Protein AF-A0A7W6S465-F1 (afdb_monomer_lite)

pLDDT: mean 86.1, std 12.65, range [44.75, 96.0]

Organism: NCBI:txid393664

InterPro domains:
  IPR007420 Protein of unknown function DUF465 [PF04325] (13-58)
  IPR038444 DUF465 superfamily [G3DSA:6.10.280.50] (3-61)

Foldseek 3Di:
DVVVLLVVLVVLLVVLVVVLVVLVVVLVVCVVVVHDPVVSVVSVVVSVVSVVVSVVSCCVNCVDDPD

Secondary structure (DSSP, 8-state):
-HHHHHHHHHHHHHHHHHHHHHHHHHHHHHHHTT--HHHHHHHHHHHHHHHHHHHHHHHHH-TTS--

Radius of gyration: 15.06 Å; chains: 1; bounding box: 31×16×42 Å

Structure (mmCIF, N/CA/C/O backbone):
data_AF-A0A7W6S465-F1
#
_entry.id   AF-A0A7W6S465-F1
#
loop_
_atom_site.group_PDB
_atom_site.id
_atom_site.type_symbol
_atom_site.label_atom_id
_atom_site.label_alt_id
_atom_site.label_comp_id
_atom_site.label_asym_id
_atom_site.label_entity_id
_atom_site.label_seq_id
_atom_site.pdbx_PDB_ins_code
_atom_site.Cartn_x
_atom_site.Cartn_y
_atom_site.Cartn_z
_atom_site.occupancy
_atom_site.B_iso_or_equiv
_atom_site.auth_seq_id
_atom_site.auth_comp_id
_atom_site.auth_asym_id
_atom_site.auth_atom_id
_atom_site.pdbx_PDB_model_num
ATOM 1 N N . MET A 1 1 ? -22.091 -0.762 21.591 1.00 59.88 1 MET A N 1
ATOM 2 C CA . MET A 1 1 ? -21.362 0.315 20.876 1.00 59.88 1 MET A CA 1
ATOM 3 C C . MET A 1 1 ? -19.976 -0.159 20.453 1.00 59.88 1 MET A C 1
ATOM 5 O O . MET A 1 1 ? -19.691 -0.046 19.274 1.00 59.88 1 MET A O 1
ATOM 9 N N . ALA A 1 2 ? -19.186 -0.782 21.339 1.00 63.38 2 ALA A N 1
ATOM 10 C CA . ALA A 1 2 ? -17.875 -1.355 20.995 1.00 63.38 2 ALA A CA 1
ATOM 11 C C . ALA A 1 2 ? -17.898 -2.358 19.816 1.00 63.38 2 ALA A C 1
ATOM 13 O O . ALA A 1 2 ? -17.019 -2.317 18.962 1.00 63.38 2 ALA A O 1
ATOM 14 N N . ASP A 1 3 ? -18.935 -3.196 19.703 1.00 68.62 3 ASP A N 1
ATOM 15 C CA . ASP A 1 3 ? -19.050 -4.155 18.588 1.00 68.62 3 ASP A CA 1
ATOM 16 C C . ASP A 1 3 ? -19.292 -3.489 17.223 1.00 68.62 3 ASP A C 1
ATOM 18 O O . ASP A 1 3 ? -18.850 -3.999 16.195 1.00 68.62 3 ASP A O 1
ATOM 22 N N . GLN A 1 4 ? -19.971 -2.335 17.208 1.00 73.31 4 GLN A N 1
ATOM 23 C CA . GLN A 1 4 ? -20.252 -1.585 15.981 1.00 73.31 4 GLN A CA 1
ATOM 24 C C . GLN A 1 4 ? -18.970 -0.948 15.438 1.00 73.31 4 GLN A C 1
ATOM 26 O O . GLN A 1 4 ? -18.664 -1.074 14.258 1.00 73.31 4 GLN A O 1
ATOM 31 N N . GLU A 1 5 ? -18.180 -0.347 16.326 1.00 75.50 5 GLU A N 1
ATOM 32 C CA . GLU A 1 5 ? -16.907 0.288 15.988 1.00 75.50 5 GLU A CA 1
ATOM 33 C C . GLU A 1 5 ? -15.878 -0.741 15.486 1.00 75.50 5 GLU A C 1
ATOM 35 O O . GLU A 1 5 ? -15.179 -0.508 14.499 1.00 75.50 5 GLU A O 1
ATOM 40 N N . GLN A 1 6 ? -15.858 -1.945 16.072 1.00 78.00 6 GLN A N 1
ATOM 41 C CA . GLN A 1 6 ? -15.046 -3.047 15.549 1.00 78.00 6 GLN A CA 1
ATOM 42 C C . GLN A 1 6 ? -15.516 -3.546 14.176 1.00 78.00 6 GLN A C 1
ATOM 44 O O . GLN A 1 6 ? -14.680 -3.868 13.325 1.00 78.00 6 GLN A O 1
ATOM 49 N N . ALA A 1 7 ? -1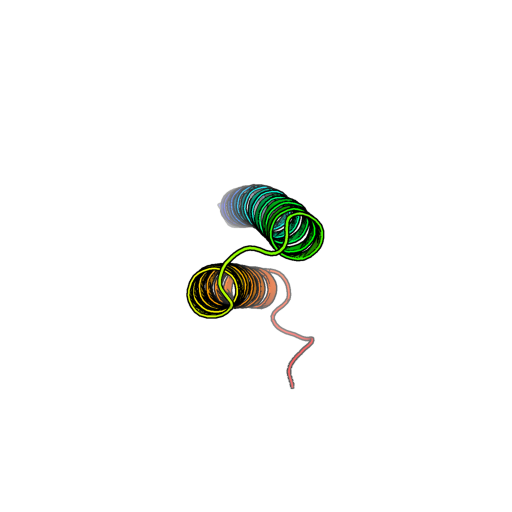6.827 -3.627 13.936 1.00 81.94 7 ALA A N 1
ATOM 50 C CA . ALA A 1 7 ? -17.365 -4.021 12.635 1.00 81.94 7 ALA A CA 1
ATOM 51 C C . ALA A 1 7 ? -17.018 -2.993 11.545 1.00 81.94 7 ALA A C 1
ATOM 53 O O . ALA A 1 7 ? -16.577 -3.374 10.456 1.00 81.94 7 ALA A O 1
ATOM 54 N N . ASP A 1 8 ? -17.133 -1.704 11.860 1.00 85.19 8 ASP A N 1
ATOM 55 C CA . ASP A 1 8 ? -16.804 -0.605 10.952 1.00 85.19 8 ASP A CA 1
ATOM 56 C C . ASP A 1 8 ? -15.305 -0.590 10.612 1.00 85.19 8 ASP A C 1
ATOM 58 O O . ASP A 1 8 ? -14.933 -0.492 9.438 1.00 85.19 8 ASP A O 1
ATOM 62 N N . ASN A 1 9 ? -14.438 -0.809 11.607 1.00 84.44 9 ASN A N 1
ATOM 63 C CA . ASN A 1 9 ? -12.991 -0.917 11.405 1.00 84.44 9 ASN A CA 1
ATOM 64 C C . ASN A 1 9 ? -12.613 -2.125 10.533 1.00 84.44 9 ASN A C 1
ATOM 66 O O . ASN A 1 9 ? -11.781 -2.002 9.632 1.00 84.44 9 ASN A O 1
ATOM 70 N N . ARG A 1 10 ? -13.262 -3.283 10.715 1.00 85.81 10 ARG A N 1
ATOM 71 C CA . ARG A 1 10 ? -13.050 -4.461 9.851 1.00 85.81 10 ARG A CA 1
ATOM 72 C C . ARG A 1 10 ? -13.487 -4.212 8.407 1.00 85.81 10 ARG A C 1
ATOM 74 O O . ARG A 1 10 ? -12.799 -4.640 7.480 1.00 85.81 10 ARG A O 1
ATOM 81 N N . LEU A 1 11 ? -14.600 -3.508 8.198 1.00 89.12 11 LEU A N 1
ATOM 82 C CA . LEU A 1 11 ? -15.059 -3.128 6.858 1.00 89.12 11 LEU A CA 1
ATOM 83 C C . LEU A 1 11 ? -14.108 -2.128 6.192 1.00 89.12 11 LEU A C 1
ATOM 85 O O . LEU A 1 11 ? -13.800 -2.266 5.006 1.00 89.12 11 LEU A O 1
ATOM 89 N N . ALA A 1 12 ? -13.625 -1.135 6.941 1.00 88.44 12 ALA A N 1
ATOM 90 C CA . ALA A 1 12 ? -12.628 -0.186 6.457 1.00 88.44 12 ALA A CA 1
ATOM 91 C C . ALA A 1 12 ? -11.318 -0.896 6.080 1.00 88.44 12 ALA A C 1
ATOM 93 O O . ALA A 1 12 ? -10.778 -0.653 5.000 1.00 88.44 12 ALA A O 1
ATOM 94 N N . LEU A 1 13 ? -10.862 -1.837 6.913 1.00 90.19 13 LEU A N 1
ATOM 95 C CA . LEU A 1 13 ? -9.695 -2.669 6.637 1.00 90.19 13 LEU A CA 1
ATOM 96 C C . LEU A 1 13 ? -9.861 -3.472 5.341 1.00 90.19 13 LEU A C 1
ATOM 98 O O . LEU A 1 13 ? -8.963 -3.481 4.503 1.00 90.19 13 LEU A O 1
ATOM 102 N N . ALA A 1 14 ? -11.011 -4.125 5.154 1.00 91.06 14 ALA A N 1
ATOM 103 C CA . ALA A 1 14 ? -11.290 -4.910 3.954 1.00 91.06 14 ALA A CA 1
ATOM 104 C C . ALA A 1 14 ? -11.250 -4.047 2.681 1.00 91.06 14 ALA A C 1
ATOM 106 O O . ALA A 1 14 ? -10.663 -4.452 1.678 1.00 91.06 14 ALA A O 1
ATOM 107 N N . LYS A 1 15 ? -11.804 -2.828 2.734 1.00 92.88 15 LYS A N 1
ATOM 108 C CA . LYS A 1 15 ? -11.735 -1.867 1.622 1.00 92.88 15 LYS A CA 1
ATOM 109 C C . LYS A 1 15 ? -10.300 -1.444 1.315 1.00 92.88 15 LYS A C 1
ATOM 111 O O . LYS A 1 15 ? -9.906 -1.456 0.154 1.00 92.88 15 LYS A O 1
ATOM 116 N N . LEU A 1 16 ? -9.514 -1.107 2.339 1.00 92.00 16 LEU A N 1
ATOM 117 C CA . LEU A 1 16 ? -8.113 -0.717 2.156 1.00 92.00 16 LEU A CA 1
ATOM 118 C C . LEU A 1 16 ? -7.256 -1.875 1.627 1.00 92.00 16 LEU A C 1
ATOM 120 O O . LEU A 1 16 ? -6.373 -1.643 0.806 1.00 92.00 16 LEU A O 1
ATOM 124 N N . ARG A 1 17 ? -7.535 -3.118 2.046 1.00 92.06 17 ARG A N 1
ATOM 125 C CA . ARG A 1 17 ? -6.889 -4.324 1.503 1.00 92.06 17 ARG A CA 1
ATOM 126 C C . ARG A 1 17 ? -7.153 -4.476 0.011 1.00 92.06 17 ARG A C 1
ATOM 128 O O . ARG A 1 17 ? -6.199 -4.643 -0.743 1.00 92.06 17 ARG A O 1
ATOM 135 N N . GLN A 1 18 ? -8.413 -4.350 -0.406 1.00 94.31 18 GLN A N 1
ATOM 136 C CA . GLN A 1 18 ? -8.7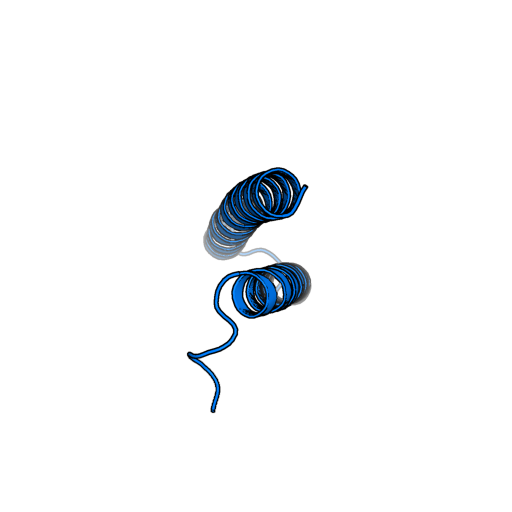75 -4.396 -1.823 1.00 94.31 18 GLN A CA 1
ATOM 137 C C . GLN A 1 18 ? -8.056 -3.295 -2.611 1.00 94.31 18 GLN A C 1
ATOM 139 O O . GLN A 1 18 ? -7.421 -3.567 -3.624 1.00 94.31 18 GLN A O 1
ATOM 144 N N . GLU A 1 19 ? -8.078 -2.060 -2.101 1.00 94.06 19 GLU A N 1
ATOM 145 C CA . GLU A 1 19 ? -7.410 -0.934 -2.754 1.00 94.06 19 GLU A CA 1
ATOM 146 C C . GLU A 1 19 ? -5.891 -1.172 -2.871 1.00 94.06 19 GLU A C 1
ATOM 148 O O . GLU A 1 19 ? -5.285 -0.905 -3.908 1.00 94.06 19 GLU A O 1
ATOM 153 N N . HIS A 1 20 ? -5.260 -1.729 -1.834 1.00 93.94 20 HIS A N 1
ATOM 154 C CA . HIS A 1 20 ? -3.843 -2.090 -1.848 1.00 93.94 20 HIS A CA 1
ATOM 155 C C . HIS A 1 20 ? -3.509 -3.153 -2.911 1.00 93.94 20 HIS A C 1
ATOM 157 O O . HIS A 1 20 ? -2.482 -3.027 -3.588 1.00 93.94 20 HIS A O 1
ATOM 163 N N . GLU A 1 21 ? -4.353 -4.176 -3.073 1.00 93.75 21 GLU A N 1
ATOM 164 C CA . GLU A 1 21 ? -4.212 -5.181 -4.136 1.00 93.75 21 GLU A CA 1
ATOM 165 C C . GLU A 1 21 ? -4.359 -4.559 -5.528 1.00 93.75 21 GLU A C 1
ATOM 167 O O . GLU A 1 21 ? -3.538 -4.829 -6.410 1.00 93.75 21 GLU A O 1
ATOM 172 N N . ASP A 1 22 ? -5.320 -3.651 -5.708 1.00 94.88 22 ASP A N 1
ATOM 173 C CA . ASP A 1 22 ? -5.527 -2.936 -6.969 1.00 94.88 22 ASP A CA 1
ATOM 174 C C . ASP A 1 22 ? -4.297 -2.092 -7.345 1.00 94.88 22 ASP A C 1
ATOM 176 O O . ASP A 1 22 ? -3.842 -2.108 -8.495 1.00 94.88 22 ASP A O 1
ATOM 180 N N . TYR A 1 23 ? -3.693 -1.396 -6.372 1.00 94.38 23 TYR A N 1
ATOM 181 C CA . TYR A 1 23 ? -2.434 -0.679 -6.597 1.00 94.38 23 TYR A CA 1
ATOM 182 C C . TYR A 1 23 ? -1.298 -1.622 -6.987 1.00 94.38 23 TYR A C 1
ATOM 184 O O . TYR A 1 23 ? -0.469 -1.252 -7.821 1.00 94.38 23 TYR A O 1
ATOM 192 N N . ASP A 1 24 ? -1.237 -2.823 -6.413 1.00 95.00 24 ASP A N 1
ATOM 193 C CA . ASP A 1 24 ? -0.197 -3.791 -6.747 1.00 95.00 24 ASP A CA 1
ATOM 194 C C . ASP A 1 24 ? -0.359 -4.342 -8.165 1.00 95.00 24 ASP A C 1
ATOM 196 O O . ASP A 1 24 ? 0.601 -4.388 -8.940 1.00 95.00 24 ASP A O 1
ATOM 200 N N . ALA A 1 25 ? -1.591 -4.684 -8.544 1.00 96.00 25 ALA A N 1
ATOM 201 C CA . ALA A 1 25 ? -1.931 -5.085 -9.902 1.00 96.00 25 ALA A CA 1
ATOM 202 C C . ALA A 1 25 ? -1.585 -3.977 -10.910 1.00 96.00 25 ALA A C 1
ATOM 204 O O . ALA A 1 25 ? -0.927 -4.241 -11.922 1.00 96.00 25 ALA A O 1
ATOM 205 N N . ALA A 1 26 ? -1.934 -2.724 -10.601 1.00 94.75 26 ALA A N 1
ATOM 206 C CA . ALA A 1 26 ? -1.603 -1.571 -11.432 1.00 94.75 26 ALA A CA 1
ATOM 207 C C . ALA A 1 26 ? -0.085 -1.369 -11.565 1.00 94.75 26 ALA A C 1
ATOM 209 O O . ALA A 1 26 ? 0.410 -1.161 -12.674 1.00 94.75 26 ALA A O 1
ATOM 210 N N . ILE A 1 27 ? 0.674 -1.456 -10.465 1.00 94.56 27 ILE A N 1
ATOM 211 C CA . ILE A 1 27 ? 2.144 -1.357 -10.468 1.00 94.56 27 ILE A CA 1
ATOM 212 C C . ILE A 1 27 ? 2.759 -2.449 -11.341 1.00 94.56 27 ILE A C 1
ATOM 214 O O . ILE A 1 27 ? 3.597 -2.141 -12.189 1.00 94.56 27 ILE A O 1
ATOM 218 N N . ASN A 1 28 ? 2.317 -3.696 -11.190 1.00 95.81 28 ASN A N 1
ATOM 219 C CA . ASN A 1 28 ? 2.799 -4.809 -12.002 1.00 95.81 28 ASN A CA 1
ATOM 220 C C . ASN A 1 28 ? 2.477 -4.617 -13.490 1.00 95.81 28 ASN A C 1
ATOM 222 O O . ASN A 1 28 ? 3.335 -4.865 -14.337 1.00 95.81 28 ASN A O 1
ATOM 226 N N . ALA A 1 29 ? 1.282 -4.124 -13.822 1.00 95.44 29 ALA A N 1
ATOM 227 C CA . ALA A 1 29 ? 0.918 -3.790 -15.196 1.00 95.44 29 ALA A CA 1
ATOM 228 C C . ALA A 1 29 ? 1.798 -2.662 -15.764 1.00 95.44 29 ALA A C 1
ATOM 230 O O . ALA A 1 29 ? 2.333 -2.797 -16.862 1.00 95.44 29 ALA A O 1
ATOM 231 N N . MET A 1 30 ? 2.023 -1.587 -15.001 1.00 93.75 30 MET A N 1
ATOM 232 C CA . MET A 1 30 ? 2.904 -0.484 -15.407 1.00 93.75 30 MET A CA 1
ATOM 233 C C . MET A 1 30 ? 4.341 -0.951 -15.649 1.00 93.75 30 MET A C 1
ATOM 235 O O . MET A 1 30 ? 4.965 -0.503 -16.607 1.00 93.75 30 MET A O 1
ATOM 239 N N . ILE A 1 31 ? 4.858 -1.859 -14.817 1.00 93.94 31 ILE A N 1
ATOM 240 C CA . ILE A 1 31 ? 6.193 -2.441 -14.999 1.00 93.94 31 ILE A CA 1
ATOM 241 C C . ILE A 1 31 ? 6.238 -3.285 -16.278 1.00 93.94 31 ILE A C 1
ATOM 243 O O . ILE A 1 31 ? 7.156 -3.117 -17.076 1.00 93.94 31 ILE A O 1
ATOM 247 N N . LYS A 1 32 ? 5.234 -4.141 -16.515 1.00 94.94 32 LYS A N 1
ATOM 248 C CA . LYS A 1 32 ? 5.155 -4.986 -17.723 1.00 94.94 32 LYS A CA 1
ATOM 249 C C . LYS A 1 32 ? 5.091 -4.176 -19.019 1.00 94.94 32 LYS A C 1
ATOM 251 O O . LYS A 1 32 ? 5.672 -4.585 -20.015 1.00 94.94 32 LYS A O 1
ATOM 256 N N . VAL A 1 33 ? 4.397 -3.040 -19.002 1.00 94.44 33 VAL A N 1
ATOM 257 C CA . VAL A 1 33 ? 4.271 -2.137 -20.161 1.00 94.44 33 VAL A CA 1
ATOM 258 C C . VAL A 1 33 ? 5.518 -1.251 -20.338 1.00 94.44 33 VAL A C 1
ATOM 260 O O . VAL A 1 33 ? 5.648 -0.575 -21.353 1.00 94.44 33 VAL A O 1
ATOM 263 N N . GLY A 1 34 ? 6.457 -1.249 -19.383 1.00 92.00 34 GLY A N 1
ATOM 264 C CA . GLY A 1 34 ? 7.646 -0.394 -19.439 1.00 92.00 34 GLY A CA 1
ATOM 265 C C . GLY A 1 34 ? 7.327 1.082 -19.188 1.00 92.00 34 GLY A C 1
ATOM 266 O O . GLY A 1 34 ? 7.883 1.965 -19.836 1.00 92.00 34 GLY A O 1
ATOM 267 N N . CYS A 1 35 ? 6.392 1.365 -18.276 1.00 92.19 35 CYS A N 1
ATOM 268 C CA . CYS A 1 35 ? 6.053 2.732 -17.889 1.00 92.19 35 CYS A CA 1
ATOM 269 C C . CYS A 1 35 ? 7.223 3.425 -17.168 1.00 92.19 35 CYS A C 1
ATOM 271 O O . CYS A 1 35 ? 8.094 2.780 -16.587 1.00 92.19 35 CYS A O 1
ATOM 273 N N . ASP A 1 36 ? 7.197 4.756 -17.157 1.00 93.62 36 ASP A N 1
ATOM 274 C CA . ASP A 1 36 ? 8.207 5.589 -16.507 1.00 93.62 36 ASP A CA 1
ATOM 275 C C . ASP A 1 36 ? 8.392 5.224 -15.018 1.00 93.62 36 ASP A C 1
ATOM 277 O O . ASP A 1 36 ? 7.427 5.105 -14.248 1.00 93.62 36 ASP A O 1
ATOM 281 N N . ALA A 1 37 ? 9.654 5.101 -14.602 1.00 91.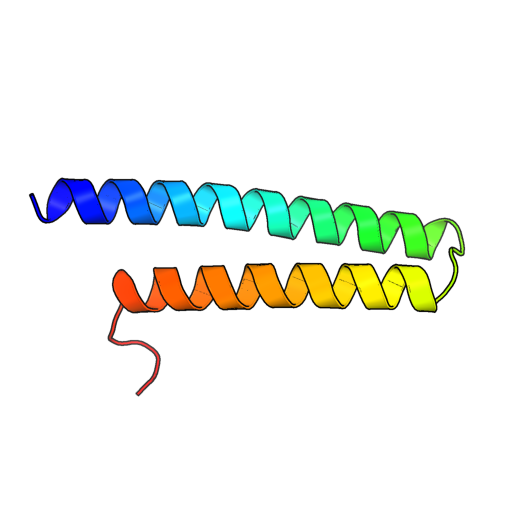25 37 ALA A N 1
ATOM 282 C CA . ALA A 1 37 ? 10.055 4.794 -13.237 1.00 91.25 37 ALA A CA 1
ATOM 283 C C . ALA A 1 37 ? 9.465 5.785 -12.220 1.00 91.25 37 ALA A C 1
ATOM 285 O O . ALA A 1 37 ? 9.059 5.370 -11.132 1.00 91.25 37 ALA A O 1
ATOM 286 N N . LEU A 1 38 ? 9.329 7.070 -12.576 1.00 94.62 38 LEU A N 1
ATOM 287 C CA . LEU A 1 38 ? 8.716 8.074 -11.697 1.00 94.62 38 LEU A CA 1
ATOM 288 C C . LEU A 1 38 ? 7.229 7.795 -11.436 1.00 94.62 38 LEU A C 1
ATOM 290 O O . LEU A 1 38 ? 6.749 7.985 -10.314 1.00 94.62 38 LEU A O 1
ATOM 294 N N . ARG A 1 39 ? 6.481 7.319 -12.440 1.00 92.88 39 ARG A N 1
ATOM 295 C CA . ARG A 1 39 ? 5.067 6.940 -12.266 1.00 92.88 39 ARG A CA 1
ATOM 296 C C . ARG A 1 39 ? 4.937 5.712 -11.376 1.00 92.88 39 ARG A C 1
ATOM 298 O O . ARG A 1 39 ? 4.136 5.725 -10.441 1.00 92.88 39 ARG A O 1
ATOM 305 N N . VAL A 1 40 ? 5.771 4.700 -11.609 1.00 94.06 40 VAL A N 1
ATOM 306 C CA . VAL A 1 40 ? 5.825 3.490 -10.777 1.00 94.06 40 VAL A CA 1
ATOM 307 C C . VAL A 1 40 ? 6.167 3.845 -9.324 1.00 94.06 40 VAL A C 1
ATOM 309 O O . VAL A 1 40 ? 5.497 3.376 -8.405 1.00 94.06 40 VAL A O 1
ATOM 312 N N . GLN A 1 41 ? 7.146 4.726 -9.092 1.00 94.31 41 GLN A N 1
ATOM 313 C CA . GLN A 1 41 ? 7.510 5.196 -7.749 1.00 94.31 41 GLN A CA 1
ATOM 314 C C . GLN A 1 41 ? 6.367 5.941 -7.050 1.00 94.31 41 GLN A C 1
ATOM 316 O O . GLN A 1 41 ? 6.093 5.679 -5.878 1.00 94.31 41 GLN A O 1
ATOM 321 N N . ARG A 1 42 ? 5.654 6.832 -7.754 1.00 95.12 42 ARG A N 1
ATOM 322 C CA . ARG A 1 42 ? 4.481 7.526 -7.189 1.00 95.12 42 ARG A CA 1
ATOM 323 C C . ARG A 1 42 ? 3.393 6.543 -6.763 1.00 95.12 42 ARG A C 1
ATOM 325 O O . ARG A 1 42 ? 2.798 6.718 -5.703 1.00 95.12 42 ARG A O 1
ATOM 332 N N . MET A 1 43 ? 3.157 5.504 -7.559 1.00 93.69 43 MET A N 1
ATOM 333 C CA . MET A 1 43 ? 2.145 4.485 -7.270 1.00 93.69 43 MET A CA 1
ATOM 334 C C . MET A 1 43 ? 2.568 3.602 -6.092 1.00 93.69 43 MET A C 1
ATOM 336 O O . MET A 1 43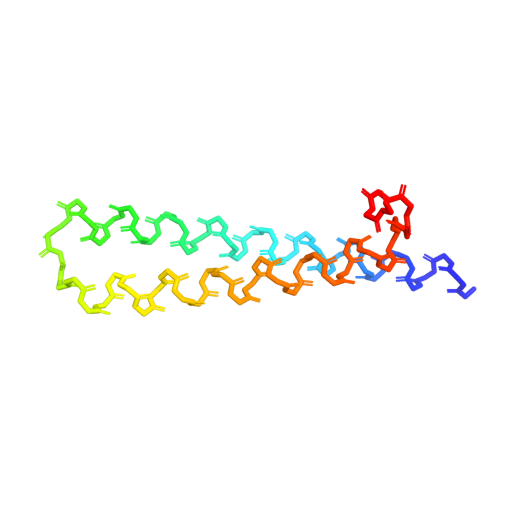 ? 1.764 3.367 -5.195 1.00 93.69 43 MET A O 1
ATOM 340 N N . LYS A 1 44 ? 3.852 3.234 -5.998 1.00 93.81 44 LYS A N 1
ATOM 341 C CA . LYS A 1 44 ? 4.415 2.568 -4.810 1.00 93.81 44 LYS A CA 1
ATOM 342 C C . LYS A 1 44 ? 4.272 3.415 -3.542 1.00 93.81 44 LYS A C 1
ATOM 344 O O . LYS A 1 44 ? 3.926 2.878 -2.497 1.00 93.81 44 LYS A O 1
ATOM 349 N N . LYS A 1 45 ? 4.477 4.735 -3.628 1.00 94.88 45 LYS A N 1
ATOM 350 C CA . LYS A 1 45 ? 4.274 5.647 -2.489 1.00 94.88 45 LYS A CA 1
ATOM 351 C C . LYS A 1 45 ? 2.809 5.685 -2.039 1.00 94.88 45 LYS A C 1
ATOM 353 O O . LYS A 1 45 ? 2.547 5.676 -0.842 1.00 94.88 45 LYS A O 1
ATOM 358 N N . LYS A 1 46 ? 1.858 5.691 -2.981 1.00 94.25 46 LYS A N 1
ATOM 359 C CA . LYS A 1 46 ? 0.422 5.583 -2.664 1.00 94.25 46 LYS A CA 1
ATOM 360 C C . LYS A 1 46 ? 0.083 4.241 -2.009 1.00 94.25 46 LYS A C 1
ATOM 362 O O . LYS A 1 46 ? -0.588 4.236 -0.984 1.00 94.25 46 LYS A O 1
ATOM 367 N N . LYS A 1 47 ? 0.611 3.135 -2.548 1.00 92.56 47 LYS A N 1
ATOM 368 C CA . LYS A 1 47 ? 0.473 1.789 -1.968 1.00 92.56 47 LYS A CA 1
ATOM 369 C C . LYS A 1 47 ? 0.982 1.744 -0.521 1.00 92.56 47 LYS A C 1
ATOM 371 O O . LYS A 1 47 ? 0.303 1.198 0.341 1.00 92.56 47 LYS A O 1
ATOM 376 N N . LEU A 1 48 ? 2.133 2.364 -0.243 1.00 94.12 48 LEU A N 1
ATOM 377 C CA . LEU A 1 48 ? 2.687 2.454 1.111 1.00 94.12 48 LEU A CA 1
ATOM 378 C C . LEU A 1 48 ? 1.752 3.214 2.063 1.00 94.12 48 LEU A C 1
ATOM 380 O O . LEU A 1 48 ? 1.446 2.705 3.129 1.00 94.12 48 LEU A O 1
ATOM 384 N N . ALA A 1 49 ? 1.212 4.361 1.645 1.00 93.12 49 ALA A N 1
ATOM 385 C CA . ALA A 1 49 ? 0.281 5.127 2.477 1.00 93.12 49 ALA A CA 1
ATOM 386 C C . ALA A 1 49 ? -1.011 4.355 2.818 1.00 93.12 49 ALA A C 1
ATOM 388 O O . ALA A 1 49 ? -1.591 4.561 3.881 1.00 93.12 49 ALA A O 1
ATOM 389 N N . ILE A 1 50 ? -1.480 3.475 1.926 1.00 92.38 50 ILE A N 1
ATOM 390 C CA . ILE A 1 50 ? -2.628 2.593 2.199 1.00 92.38 50 ILE A CA 1
ATOM 391 C C . ILE A 1 50 ? -2.246 1.518 3.209 1.00 92.38 50 ILE A C 1
ATOM 393 O O . ILE A 1 50 ? -3.002 1.282 4.147 1.00 92.38 50 ILE A O 1
ATOM 397 N N . LYS A 1 51 ? -1.058 0.922 3.060 1.00 89.75 51 LYS A N 1
ATOM 398 C CA . LYS A 1 51 ? -0.523 -0.028 4.038 1.00 89.75 51 LYS A CA 1
ATOM 399 C C . LYS A 1 51 ? -0.411 0.609 5.427 1.00 89.75 51 LYS A C 1
ATOM 401 O O . LYS A 1 51 ? -0.871 0.009 6.387 1.00 89.75 51 LYS A O 1
ATOM 406 N N . ASP A 1 52 ? 0.107 1.833 5.522 1.00 92.19 52 ASP A N 1
ATOM 407 C CA . ASP A 1 52 ? 0.237 2.545 6.800 1.00 92.19 52 ASP A CA 1
ATOM 408 C C . ASP A 1 52 ? -1.135 2.771 7.459 1.00 92.19 52 ASP A C 1
ATOM 410 O O . ASP A 1 52 ? -1.300 2.552 8.657 1.00 92.19 52 ASP A O 1
ATOM 414 N N . LYS A 1 53 ? -2.155 3.142 6.670 1.00 90.62 53 LYS A N 1
ATOM 415 C CA . LYS A 1 53 ? -3.540 3.263 7.157 1.00 90.62 53 LYS A CA 1
ATOM 416 C C . LYS A 1 53 ? -4.124 1.928 7.607 1.00 90.62 53 LYS A C 1
ATOM 418 O O . LYS A 1 53 ? -4.847 1.894 8.595 1.00 90.62 53 LYS A O 1
ATOM 423 N N . MET A 1 54 ? -3.837 0.842 6.887 1.00 89.25 54 MET A N 1
ATOM 424 C CA . MET A 1 54 ? -4.264 -0.495 7.299 1.00 89.25 54 MET A CA 1
ATOM 425 C C . MET A 1 54 ? -3.652 -0.858 8.645 1.00 89.25 54 MET A C 1
ATOM 427 O O . MET A 1 54 ? -4.393 -1.255 9.530 1.00 89.25 54 MET A O 1
ATOM 431 N N . THR A 1 55 ? -2.345 -0.652 8.819 1.00 88.19 55 THR A N 1
ATOM 432 C CA . THR A 1 55 ? -1.651 -0.922 10.083 1.00 88.19 55 THR A CA 1
ATOM 433 C C . THR A 1 55 ? -2.245 -0.112 11.232 1.00 88.19 55 THR A C 1
ATOM 435 O O . THR A 1 55 ? -2.547 -0.686 12.265 1.00 88.19 55 THR A O 1
ATOM 438 N N . GLN A 1 56 ? -2.560 1.173 11.033 1.00 87.88 56 GLN A N 1
ATOM 439 C CA . GLN A 1 56 ? -3.235 1.980 12.062 1.00 87.88 56 GLN A CA 1
ATOM 440 C C . GLN A 1 56 ? -4.603 1.423 12.483 1.00 87.88 56 GLN A C 1
ATOM 442 O O . GLN A 1 56 ? -4.978 1.536 13.647 1.00 87.88 56 GLN A O 1
ATOM 447 N N . ILE A 1 57 ? -5.367 0.855 11.547 1.00 86.44 57 ILE A N 1
ATOM 448 C CA . ILE A 1 57 ? -6.663 0.230 11.847 1.00 86.44 57 ILE A CA 1
ATOM 449 C C . ILE A 1 57 ? -6.462 -1.155 12.474 1.00 86.44 57 ILE A C 1
ATOM 451 O O . ILE A 1 57 ? -7.196 -1.515 13.390 1.00 86.44 57 ILE A O 1
ATOM 455 N N . GLU A 1 58 ? -5.470 -1.926 12.024 1.00 84.19 58 GLU A N 1
ATOM 456 C CA . GLU A 1 58 ? -5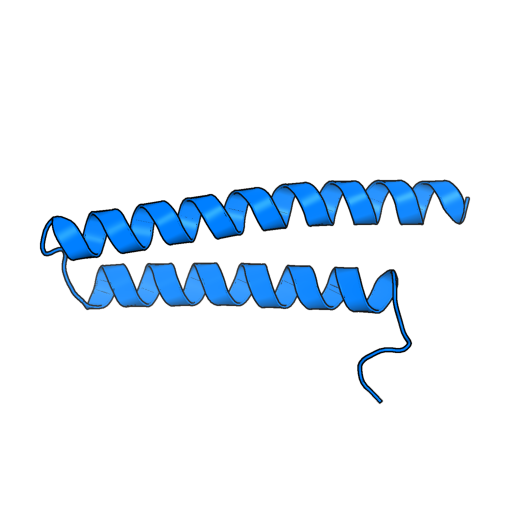.108 -3.211 12.634 1.00 84.19 58 GLU A CA 1
ATOM 457 C C . GLU A 1 58 ? -4.664 -3.020 14.083 1.00 84.19 58 GLU A C 1
ATOM 459 O O . GLU A 1 58 ? -5.164 -3.747 14.932 1.00 84.19 58 GLU A O 1
ATOM 464 N N . ASP A 1 59 ? -3.864 -1.999 14.389 1.00 83.00 59 ASP A N 1
ATOM 465 C CA . ASP A 1 59 ? -3.438 -1.660 15.753 1.00 83.00 59 ASP A CA 1
ATOM 466 C C . ASP A 1 59 ? -4.627 -1.287 16.657 1.00 83.00 59 ASP A C 1
ATOM 468 O O . ASP A 1 59 ? -4.632 -1.586 17.848 1.00 83.00 59 ASP A O 1
ATOM 472 N N . GLN A 1 60 ? -5.679 -0.675 16.102 1.00 78.62 60 GLN A N 1
ATOM 473 C CA . GLN A 1 60 ? -6.911 -0.380 16.848 1.00 78.62 60 GLN A CA 1
ATOM 474 C C . GLN A 1 60 ? -7.767 -1.629 17.108 1.00 78.62 60 GLN A C 1
ATOM 476 O O . GLN A 1 60 ? -8.513 -1.670 18.087 1.00 78.62 60 GLN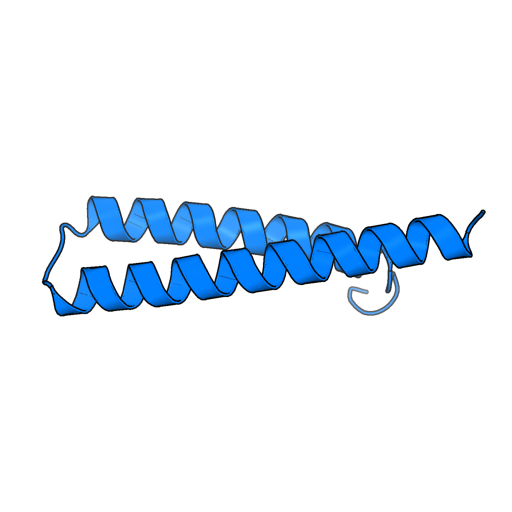 A O 1
ATOM 481 N N . ILE A 1 61 ? -7.696 -2.639 16.234 1.00 76.31 61 ILE A N 1
ATOM 482 C CA . ILE A 1 61 ? -8.441 -3.901 16.377 1.00 76.31 61 ILE A CA 1
ATOM 483 C C . ILE A 1 61 ? -7.646 -4.919 17.220 1.00 76.31 61 ILE A C 1
ATOM 485 O O . ILE A 1 61 ? -8.243 -5.705 17.955 1.00 76.31 61 ILE A O 1
ATOM 489 N N . LEU A 1 62 ? -6.318 -4.921 17.102 1.00 66.94 62 LEU A N 1
ATOM 490 C CA . LEU A 1 62 ? -5.372 -5.873 17.684 1.00 66.94 62 LEU A CA 1
ATOM 491 C C . LEU A 1 62 ? -4.198 -5.102 18.318 1.00 66.94 62 LEU A C 1
ATOM 493 O O . LEU A 1 62 ? -3.093 -5.123 17.778 1.00 66.94 62 LEU A O 1
ATOM 497 N N . PRO A 1 63 ? -4.404 -4.442 19.470 1.00 62.25 63 PRO A N 1
ATOM 498 C CA . PRO A 1 63 ? -3.397 -3.576 20.096 1.00 62.25 63 PRO A CA 1
ATOM 499 C C . PRO A 1 63 ? -2.134 -4.299 20.614 1.00 62.25 63 PRO A C 1
ATOM 501 O O . PRO A 1 63 ? -1.298 -3.665 21.247 1.00 62.25 63 PRO A O 1
ATOM 504 N N . ASP A 1 64 ? -1.977 -5.604 20.370 1.00 49.69 64 ASP A N 1
ATOM 505 C CA . ASP A 1 64 ? -1.102 -6.496 21.147 1.00 49.69 64 ASP A CA 1
ATOM 506 C C . ASP A 1 64 ? -0.124 -7.325 20.281 1.00 49.69 64 ASP A C 1
ATOM 508 O O . ASP A 1 64 ? 0.225 -8.455 20.615 1.00 49.69 64 ASP A O 1
ATOM 512 N N . ILE A 1 65 ? 0.280 -6.808 19.110 1.00 54.34 65 ILE A N 1
ATOM 513 C CA . ILE A 1 65 ? 1.226 -7.499 18.195 1.00 54.34 65 ILE A CA 1
ATOM 514 C C . ILE A 1 65 ? 2.489 -6.658 17.910 1.00 54.34 65 ILE A C 1
ATOM 516 O O . ILE A 1 65 ? 3.464 -7.168 17.361 1.00 54.34 65 ILE A O 1
ATOM 520 N N . ILE A 1 66 ? 2.516 -5.384 18.321 1.00 49.47 66 ILE A N 1
ATOM 521 C CA . ILE A 1 66 ? 3.670 -4.481 18.169 1.00 49.47 66 ILE A CA 1
ATOM 522 C C . ILE A 1 66 ? 4.081 -3.950 19.557 1.00 49.47 66 ILE A C 1
ATOM 524 O O . ILE A 1 66 ? 3.895 -2.775 19.866 1.00 49.47 66 ILE A O 1
ATOM 528 N N . ALA A 1 67 ? 4.610 -4.840 20.402 1.00 44.75 67 ALA A N 1
ATOM 529 C CA . ALA A 1 67 ? 5.356 -4.531 21.627 1.00 44.75 67 ALA A CA 1
ATOM 530 C C . ALA A 1 67 ? 6.731 -5.212 21.570 1.00 44.75 67 ALA A C 1
ATOM 532 O O . ALA A 1 67 ? 6.799 -6.343 21.031 1.00 44.75 67 ALA A O 1
#

Sequence (67 aa):
MADQEQADNRLALAKLRQEHEDYDAAINAMIKVGCDALRVQRMKKKKLAIKDKMTQIEDQILPDIIA